Protein AF-A0A2D4EVX6-F1 (afdb_monomer_lite)

Organism: Micrurus corallinus (NCBI:txid54390)

InterPro domains:
  IPR003130 Dynamin GTPase effector [PF02212] (23-113)
  IPR003130 Dynamin GTPase effector [SM00302] (22-113)
  IPR020850 GTPase effector domain [PS51388] (27-116)

pLDDT: mean 83.35, std 14.14, range [38.81, 98.0]

Radius of gyration: 37.13 Å; chains: 1; bounding box: 70×33×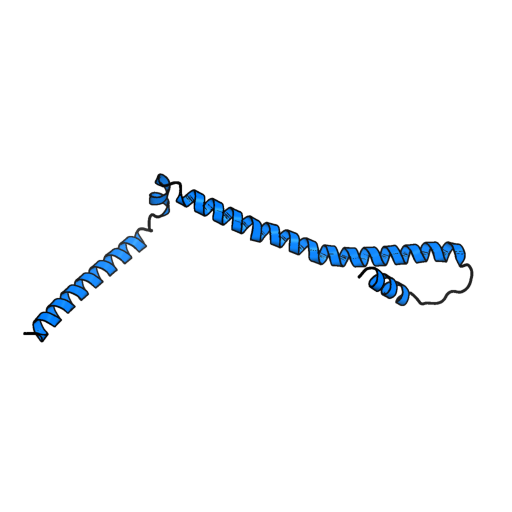103 Å

Secondary structure (DSSP, 8-state):
-HHHHHHHHHHH------S-HHHHHHHHHHHHHHHHHHHHHHHHHHHHHHHHHHIIIIIIHHHHHHHHHHHHTT-HHHHHHHT---HHHHHHHHHHHHHHHHHHHHHHHHHHHHT-

Sequence (116 aa):
IYSEDLTAVRQEDTFSDETGYTEECSVTEMLYHMAAYFKSVKVRLGTQIPLIIHLYMFKDFAERLQNEMMQLLQSGDELEDLFHEGRDVVSLRNSLKERIERLRKARQLLKKFLFK

Foldseek 3Di:
DLVVLLVVLVVVPPDDDDDDDDPVVVVVSVVSSVRSVVVVVVVVCVPVVVVVCCCCVPVVVVVVVVVVVVVVVVPVVCVCVVPDDDPVVVVVVVVVVVVVVVVVVVVVVVVVVVVD

Structure (mmCIF, N/CA/C/O backbone):
data_AF-A0A2D4EVX6-F1
#
_entry.id   AF-A0A2D4EVX6-F1
#
loop_
_atom_site.group_PDB
_atom_site.id
_atom_site.type_symbol
_atom_site.label_atom_id
_atom_site.label_alt_id
_atom_site.label_comp_id
_atom_site.label_asym_id
_atom_site.label_entity_id
_atom_site.label_seq_id
_atom_site.pdbx_PDB_ins_code
_atom_site.Cartn_x
_atom_site.Cartn_y
_atom_site.Cartn_z
_atom_site.occupancy
_atom_site.B_iso_or_equiv
_atom_site.auth_seq_id
_atom_site.auth_comp_id
_atom_site.auth_asym_id
_atom_site.auth_atom_id
_atom_site.pdbx_PDB_model_num
ATOM 1 N N . ILE A 1 1 ? 30.841 -0.052 -18.323 1.00 70.19 1 ILE A N 1
ATOM 2 C CA . ILE A 1 1 ? 29.754 -0.724 -19.077 1.00 70.19 1 ILE A CA 1
ATOM 3 C C . ILE A 1 1 ? 30.065 -0.776 -20.576 1.00 70.19 1 ILE A C 1
ATOM 5 O O . ILE A 1 1 ? 30.633 -1.770 -20.986 1.00 70.19 1 ILE A O 1
ATOM 9 N N . TYR A 1 2 ? 29.845 0.274 -21.387 1.00 76.81 2 TYR A N 1
ATOM 10 C CA . TYR A 1 2 ? 30.079 0.192 -22.850 1.00 76.81 2 TYR A CA 1
ATOM 11 C C . TYR A 1 2 ? 31.524 -0.168 -23.244 1.00 76.81 2 TYR A C 1
ATOM 13 O O . TYR A 1 2 ? 31.737 -1.046 -24.072 1.00 76.81 2 TYR A O 1
ATOM 21 N N . SER A 1 3 ? 32.523 0.468 -22.619 1.00 76.50 3 SER A N 1
ATOM 22 C CA . SER A 1 3 ? 33.935 0.169 -22.905 1.00 76.50 3 SER A CA 1
ATOM 23 C C . SER A 1 3 ? 34.342 -1.253 -22.507 1.00 76.50 3 SER A C 1
ATOM 25 O O . SER A 1 3 ? 35.227 -1.816 -23.137 1.00 76.50 3 SER A O 1
ATOM 27 N N . GLU A 1 4 ? 33.714 -1.815 -21.472 1.00 80.31 4 GLU A N 1
ATOM 28 C CA . GLU A 1 4 ? 33.989 -3.174 -20.983 1.00 80.31 4 GLU A CA 1
ATOM 29 C C . GLU A 1 4 ? 33.282 -4.210 -21.866 1.00 80.31 4 GLU A C 1
ATOM 31 O O . GLU A 1 4 ? 33.834 -5.262 -22.184 1.00 80.31 4 GLU A O 1
ATOM 36 N N . ASP A 1 5 ? 32.072 -3.882 -22.325 1.00 79.25 5 ASP A N 1
ATOM 37 C CA . ASP A 1 5 ? 31.315 -4.685 -23.278 1.00 79.25 5 ASP A CA 1
ATOM 38 C C . ASP A 1 5 ? 32.018 -4.752 -24.636 1.00 79.25 5 ASP A C 1
ATOM 40 O O . ASP A 1 5 ? 32.087 -5.827 -25.220 1.00 79.25 5 ASP A O 1
ATOM 44 N N . LEU A 1 6 ? 32.605 -3.649 -25.109 1.00 78.38 6 LEU A N 1
ATOM 45 C CA . LEU A 1 6 ? 33.368 -3.618 -26.358 1.00 78.38 6 LEU A CA 1
ATOM 46 C C . LEU A 1 6 ? 34.619 -4.504 -26.296 1.00 78.38 6 LEU A C 1
ATOM 48 O O . LEU A 1 6 ? 34.915 -5.220 -27.248 1.00 78.38 6 LEU A O 1
ATOM 52 N N . THR A 1 7 ? 35.336 -4.495 -25.169 1.00 77.75 7 THR A N 1
ATOM 53 C CA . THR A 1 7 ? 36.500 -5.372 -24.971 1.00 77.75 7 THR A CA 1
ATOM 54 C C . THR A 1 7 ? 36.113 -6.844 -24.849 1.00 77.75 7 THR A C 1
ATOM 56 O O . THR A 1 7 ? 36.869 -7.698 -25.298 1.00 77.75 7 THR A O 1
ATOM 59 N N . ALA A 1 8 ? 34.933 -7.140 -24.294 1.00 77.56 8 ALA A N 1
ATOM 60 C CA . ALA A 1 8 ? 34.431 -8.505 -24.171 1.00 77.56 8 ALA A CA 1
ATOM 61 C C . ALA A 1 8 ? 34.025 -9.094 -25.531 1.00 77.56 8 ALA A C 1
ATOM 63 O O . ALA A 1 8 ? 34.403 -10.217 -25.835 1.00 77.56 8 ALA A O 1
ATOM 64 N N . VAL A 1 9 ? 33.324 -8.325 -26.376 1.00 75.75 9 VAL A N 1
ATOM 65 C CA . VAL A 1 9 ? 32.906 -8.804 -27.709 1.00 75.75 9 VAL A CA 1
ATOM 66 C C . VAL A 1 9 ? 34.122 -9.026 -28.623 1.00 75.75 9 VAL A C 1
ATOM 68 O O . VAL A 1 9 ? 34.171 -10.009 -29.349 1.00 75.75 9 VAL A O 1
ATOM 71 N N . ARG A 1 10 ? 35.161 -8.183 -28.538 1.00 70.38 10 ARG A N 1
ATOM 72 C CA . ARG A 1 10 ? 36.403 -8.364 -29.321 1.00 70.38 10 ARG A CA 1
ATOM 73 C C . ARG A 1 10 ? 37.227 -9.590 -28.908 1.00 70.38 10 ARG A C 1
ATOM 75 O O . ARG A 1 10 ? 38.012 -10.078 -29.711 1.00 70.38 10 ARG A O 1
ATOM 82 N N . GLN A 1 11 ? 37.095 -10.059 -27.665 1.00 67.12 11 GLN A N 1
ATOM 83 C CA . GLN A 1 11 ? 37.796 -11.253 -27.171 1.00 67.12 11 GLN A CA 1
ATOM 84 C C . GLN A 1 11 ? 37.101 -12.566 -27.558 1.00 67.12 11 GLN A C 1
ATOM 86 O O . GLN A 1 11 ? 37.748 -13.609 -27.526 1.00 67.12 11 GLN A O 1
ATOM 91 N N . GLU A 1 12 ? 35.816 -12.533 -27.919 1.00 62.78 12 GLU A N 1
ATOM 92 C CA . GLU A 1 12 ? 35.064 -13.729 -28.326 1.00 62.78 12 GLU A CA 1
ATOM 93 C C . GLU A 1 12 ? 35.380 -14.169 -29.774 1.00 62.78 12 GLU A C 1
ATOM 95 O O . GLU A 1 12 ? 35.300 -15.360 -30.063 1.00 62.78 12 GLU A O 1
ATOM 100 N N . ASP A 1 13 ? 35.826 -13.251 -30.644 1.00 58.84 13 ASP A N 1
ATOM 101 C CA . ASP A 1 13 ? 36.012 -13.472 -32.093 1.00 58.84 13 ASP A CA 1
ATOM 102 C C . ASP A 1 13 ? 37.479 -13.636 -32.557 1.00 58.84 13 ASP A C 1
ATOM 104 O O . ASP A 1 13 ? 37.778 -13.536 -33.748 1.00 58.84 13 ASP A O 1
ATOM 108 N N . THR A 1 14 ? 38.439 -13.934 -31.670 1.00 49.19 14 THR A N 1
ATOM 109 C CA . THR A 1 14 ? 39.799 -14.311 -32.114 1.00 49.19 14 THR A CA 1
ATOM 110 C C . THR A 1 14 ? 39.817 -15.723 -32.714 1.00 49.19 14 THR A C 1
ATOM 112 O O . THR A 1 14 ? 40.315 -16.664 -32.095 1.00 49.19 14 THR A O 1
ATOM 115 N N . PHE A 1 15 ? 39.287 -15.878 -33.929 1.00 42.28 15 PHE A N 1
ATOM 116 C CA . PHE A 1 15 ? 39.588 -16.994 -34.820 1.00 42.28 15 PHE A CA 1
ATOM 117 C C . PHE A 1 15 ? 40.098 -16.451 -36.159 1.00 42.28 15 PHE A C 1
ATOM 119 O O . PHE A 1 15 ? 39.521 -15.547 -36.754 1.00 42.28 15 PHE A O 1
ATOM 126 N N . SER A 1 16 ? 41.246 -16.990 -36.557 1.00 55.19 16 SER A N 1
ATOM 127 C CA . SER A 1 16 ? 42.100 -16.616 -37.682 1.00 55.19 16 SER A CA 1
ATOM 128 C C . SER A 1 16 ? 41.368 -16.472 -39.013 1.00 55.19 16 SER A C 1
ATOM 130 O O . SER A 1 16 ? 40.744 -17.430 -39.464 1.00 55.19 16 SER A O 1
ATOM 132 N N . ASP A 1 17 ? 41.614 -15.367 -39.709 1.00 38.81 17 ASP A N 1
ATOM 133 C CA . ASP A 1 17 ? 41.926 -15.459 -41.130 1.00 38.81 17 ASP A CA 1
ATOM 134 C C . ASP A 1 17 ? 42.973 -14.400 -41.482 1.00 38.81 17 ASP A C 1
ATOM 136 O O . ASP A 1 17 ? 43.020 -13.345 -40.842 1.00 38.81 17 ASP A O 1
ATOM 140 N N . GLU A 1 18 ? 43.821 -14.709 -42.464 1.00 54.56 18 GLU A N 1
ATOM 141 C CA . GLU A 1 18 ? 44.826 -13.825 -43.059 1.00 54.56 18 GLU A CA 1
ATOM 142 C C . GLU A 1 18 ? 44.612 -13.768 -44.590 1.00 54.56 18 GLU A C 1
ATOM 144 O O . GLU A 1 18 ? 44.949 -14.722 -45.279 1.00 54.56 18 GLU A O 1
ATOM 149 N N . THR A 1 19 ? 44.030 -12.693 -45.144 1.00 46.41 19 THR A N 1
ATOM 150 C CA . THR A 1 19 ? 44.411 -11.856 -46.304 1.00 46.41 19 THR A CA 1
ATOM 151 C C . THR A 1 19 ? 43.236 -10.947 -46.764 1.00 46.41 19 THR A C 1
ATOM 153 O O . THR A 1 19 ? 42.262 -11.442 -47.311 1.00 46.41 19 THR A O 1
ATOM 156 N N . GLY A 1 20 ? 43.334 -9.604 -46.615 1.00 52.41 20 GLY A N 1
ATOM 157 C CA . GLY A 1 20 ? 42.418 -8.638 -47.290 1.00 52.41 20 GLY A CA 1
ATOM 158 C C . GLY A 1 20 ? 41.892 -7.398 -46.519 1.00 52.41 20 GLY A C 1
ATOM 159 O O . GLY A 1 20 ? 40.824 -6.888 -46.833 1.00 52.41 20 GLY A O 1
ATOM 160 N N . TYR A 1 21 ? 42.595 -6.891 -45.500 1.00 54.12 21 TYR A N 1
ATOM 161 C CA . TYR A 1 21 ? 41.936 -6.369 -44.287 1.00 54.12 21 TYR A CA 1
ATOM 162 C C . TYR A 1 21 ? 41.415 -4.927 -44.177 1.00 54.12 21 TYR A C 1
ATOM 164 O O . TYR A 1 21 ? 40.834 -4.630 -43.143 1.00 54.12 21 TYR A O 1
ATOM 172 N N . THR A 1 22 ? 41.573 -3.981 -45.102 1.00 53.25 22 THR A N 1
ATOM 173 C CA . THR A 1 22 ? 41.259 -2.574 -44.733 1.00 53.25 22 THR A CA 1
ATOM 174 C C . THR A 1 22 ? 39.767 -2.217 -44.712 1.00 53.25 22 THR A C 1
ATOM 176 O O . THR A 1 22 ? 39.336 -1.508 -43.804 1.00 53.25 22 THR A O 1
ATOM 179 N N . GLU A 1 23 ? 38.961 -2.704 -45.661 1.00 55.75 23 GLU A N 1
ATOM 180 C CA . GLU A 1 23 ? 37.510 -2.427 -45.679 1.00 55.75 23 GLU A CA 1
ATOM 181 C C . GLU A 1 23 ? 36.724 -3.390 -44.778 1.00 55.75 23 GLU A C 1
ATOM 183 O O . GLU A 1 23 ? 35.837 -2.958 -44.039 1.00 55.75 23 GLU A O 1
ATOM 188 N N . GLU A 1 24 ? 37.102 -4.670 -44.747 1.00 58.34 24 GLU A N 1
ATOM 189 C CA . GLU A 1 24 ? 36.478 -5.670 -43.871 1.00 58.34 24 GLU A CA 1
ATOM 190 C C . GLU A 1 24 ? 36.765 -5.400 -42.386 1.00 58.34 24 GLU A C 1
ATOM 192 O O . GLU A 1 24 ? 35.877 -5.576 -41.551 1.00 58.34 24 GLU A O 1
ATOM 197 N N . CYS A 1 25 ? 37.944 -4.866 -42.037 1.00 62.19 25 CYS A N 1
ATOM 198 C CA . CYS A 1 25 ? 38.255 -4.440 -40.665 1.00 62.19 25 CYS A CA 1
ATOM 199 C C . CYS A 1 25 ? 37.375 -3.259 -40.213 1.00 62.19 25 CYS A C 1
ATOM 201 O O . CYS A 1 25 ? 36.984 -3.182 -39.053 1.00 62.19 25 CYS A O 1
ATOM 203 N N . SER A 1 26 ? 36.977 -2.368 -41.129 1.00 78.69 26 SER A N 1
ATOM 204 C CA . SER A 1 26 ? 36.086 -1.240 -40.811 1.00 78.69 26 SER A CA 1
ATOM 205 C C . SER A 1 26 ? 34.651 -1.700 -40.527 1.00 78.69 26 SER A C 1
ATOM 207 O O . SER A 1 26 ? 34.027 -1.271 -39.552 1.00 78.69 26 SER A O 1
ATOM 209 N N . VAL A 1 27 ? 34.128 -2.620 -41.346 1.00 82.62 27 VAL A N 1
ATOM 210 C CA . VAL A 1 27 ? 32.777 -3.176 -41.166 1.00 82.62 27 VAL A CA 1
ATOM 211 C C . VAL A 1 27 ? 32.707 -4.067 -39.922 1.00 82.62 27 VAL A C 1
ATOM 213 O O . VAL A 1 27 ? 31.747 -3.971 -39.156 1.00 82.62 27 VAL A O 1
ATOM 216 N N . THR A 1 28 ? 33.731 -4.886 -39.672 1.00 83.00 28 THR A N 1
ATOM 217 C CA . THR A 1 28 ? 33.809 -5.736 -38.471 1.00 83.00 28 THR A CA 1
ATOM 218 C C . THR A 1 28 ? 33.977 -4.916 -37.190 1.00 83.00 28 THR A C 1
ATOM 220 O O . THR A 1 28 ? 33.286 -5.182 -36.208 1.00 83.00 28 THR A O 1
ATOM 223 N N . GLU A 1 29 ? 34.774 -3.842 -37.200 1.00 82.75 29 GLU A N 1
ATOM 224 C CA . GLU A 1 29 ? 34.864 -2.918 -36.059 1.00 82.75 29 GLU A CA 1
ATOM 225 C C . GLU A 1 29 ? 33.516 -2.240 -35.773 1.00 82.75 29 GLU A C 1
ATOM 227 O O . GLU A 1 29 ? 33.085 -2.145 -34.621 1.00 82.75 29 GLU A O 1
ATOM 232 N N . MET A 1 30 ? 32.785 -1.835 -36.816 1.00 87.69 30 MET A N 1
ATOM 233 C CA . MET A 1 30 ? 31.440 -1.280 -36.658 1.00 87.69 30 MET A CA 1
ATOM 234 C C . MET A 1 30 ? 30.461 -2.300 -36.051 1.00 87.69 30 MET A C 1
ATOM 236 O O . MET A 1 30 ? 29.667 -1.939 -35.176 1.00 87.69 30 MET A O 1
ATOM 240 N N . LEU A 1 31 ? 30.540 -3.570 -36.459 1.00 88.50 31 LEU A N 1
ATOM 241 C CA . LEU A 1 31 ? 29.758 -4.668 -35.880 1.00 88.50 31 LEU A CA 1
ATOM 242 C C . LEU A 1 31 ? 30.055 -4.854 -34.386 1.00 88.50 31 LEU A C 1
ATOM 244 O O . LEU A 1 31 ? 29.111 -4.949 -33.596 1.00 88.50 31 LEU A O 1
ATOM 248 N N . TYR A 1 32 ? 31.324 -4.805 -33.968 1.00 86.38 32 TYR A N 1
ATOM 249 C CA . TYR A 1 32 ? 31.696 -4.864 -32.549 1.00 86.38 32 TYR A CA 1
ATOM 250 C C . TYR A 1 32 ? 31.098 -3.709 -31.743 1.00 86.38 32 TYR A C 1
ATOM 252 O O . TYR A 1 32 ? 30.533 -3.919 -30.664 1.00 86.38 32 TYR A O 1
ATOM 260 N N . HIS A 1 33 ? 31.155 -2.490 -32.280 1.00 88.56 33 HIS A N 1
ATOM 261 C CA . HIS A 1 33 ? 30.553 -1.325 -31.637 1.00 88.56 33 HIS A CA 1
ATOM 262 C C . HIS A 1 33 ? 29.031 -1.437 -31.508 1.00 88.56 33 HIS A C 1
ATOM 264 O O . HIS A 1 33 ? 28.488 -1.067 -30.460 1.00 88.56 33 HIS A O 1
ATOM 270 N N . MET A 1 34 ? 28.345 -1.962 -32.530 1.00 89.94 34 MET A N 1
ATOM 271 C CA . MET A 1 34 ? 26.903 -2.213 -32.473 1.00 89.94 34 MET A CA 1
ATOM 272 C C . MET A 1 34 ? 26.567 -3.293 -31.442 1.00 89.94 34 MET A C 1
ATOM 274 O O . MET A 1 34 ? 25.680 -3.087 -30.613 1.00 89.94 34 MET A O 1
ATOM 278 N N . ALA A 1 35 ? 27.288 -4.415 -31.437 1.00 89.44 35 ALA A N 1
ATOM 279 C CA . ALA A 1 35 ? 27.071 -5.508 -30.493 1.00 89.44 35 ALA A CA 1
ATOM 280 C C . ALA A 1 35 ? 27.263 -5.055 -29.036 1.00 89.44 35 ALA A C 1
ATOM 282 O O . ALA A 1 35 ? 26.401 -5.297 -28.185 1.00 89.44 35 ALA A O 1
ATOM 283 N N . ALA A 1 36 ? 28.336 -4.309 -28.759 1.00 89.31 36 ALA A N 1
ATOM 284 C CA . ALA A 1 36 ? 28.586 -3.719 -27.447 1.00 89.31 36 ALA A CA 1
ATOM 285 C C . ALA A 1 36 ? 27.476 -2.736 -27.036 1.00 89.31 36 ALA A C 1
ATOM 287 O O . ALA A 1 36 ? 27.028 -2.735 -25.885 1.00 89.31 36 ALA A O 1
ATOM 288 N N . TYR A 1 37 ? 26.974 -1.935 -27.982 1.00 92.12 37 TYR A N 1
ATOM 289 C CA . TYR A 1 37 ? 25.869 -1.011 -27.730 1.00 92.12 37 TYR A CA 1
ATOM 290 C C . TYR A 1 37 ? 24.578 -1.761 -27.384 1.00 92.12 37 TYR A C 1
ATOM 292 O O . TYR A 1 37 ? 23.953 -1.464 -26.365 1.00 92.12 37 TYR A O 1
ATOM 300 N N . PHE A 1 38 ? 24.206 -2.777 -28.168 1.00 91.69 38 PHE A N 1
ATOM 301 C CA . PHE A 1 38 ? 23.024 -3.598 -27.902 1.00 91.69 38 PHE A CA 1
ATOM 302 C C . PHE A 1 38 ? 23.104 -4.311 -26.553 1.00 91.69 38 PHE A C 1
ATOM 304 O O . PHE A 1 38 ? 22.115 -4.337 -25.818 1.00 91.69 38 PHE A O 1
ATOM 311 N N . LYS A 1 39 ? 24.279 -4.833 -26.186 1.00 90.50 39 LYS A N 1
ATOM 312 C CA . LYS A 1 39 ? 24.512 -5.459 -24.880 1.00 90.50 39 LYS A CA 1
ATOM 313 C C . LYS A 1 39 ? 24.278 -4.471 -23.735 1.00 90.50 39 LYS A C 1
ATOM 315 O O . LYS A 1 39 ? 23.488 -4.748 -22.829 1.00 90.50 39 LYS A O 1
ATOM 320 N N . SER A 1 40 ? 24.870 -3.282 -23.827 1.00 88.44 40 SER A N 1
ATOM 321 C CA . SER A 1 40 ? 24.681 -2.203 -22.854 1.00 88.44 40 SER A CA 1
ATOM 322 C C . SER A 1 40 ? 23.220 -1.727 -22.766 1.00 88.44 40 SER A C 1
ATOM 324 O O . SER A 1 40 ? 22.706 -1.493 -21.668 1.00 88.44 40 SER A O 1
ATOM 326 N N . VAL A 1 41 ? 22.519 -1.604 -23.899 1.00 93.19 41 VAL A N 1
ATOM 327 C CA . VAL A 1 41 ? 21.098 -1.211 -23.938 1.00 93.19 41 VAL A CA 1
ATOM 328 C C . VAL A 1 41 ? 20.207 -2.292 -23.334 1.00 93.19 41 VAL A C 1
ATOM 330 O O . VAL A 1 41 ? 19.315 -1.964 -22.557 1.00 93.19 41 VAL A O 1
ATOM 333 N N . LYS A 1 42 ? 20.466 -3.573 -23.611 1.00 91.12 42 LYS A N 1
ATOM 334 C CA . LYS A 1 42 ? 19.706 -4.698 -23.049 1.00 91.12 42 LYS A CA 1
ATOM 335 C C . LYS A 1 42 ? 19.741 -4.695 -21.522 1.00 91.12 42 LYS A C 1
ATOM 337 O O . LYS A 1 42 ? 18.695 -4.809 -20.887 1.00 91.12 42 LYS A O 1
ATOM 342 N N . VAL A 1 43 ? 20.926 -4.514 -20.936 1.00 91.19 43 VAL A N 1
ATOM 343 C CA . VAL A 1 43 ? 21.086 -4.422 -19.476 1.00 91.19 43 VAL A CA 1
ATOM 344 C C . VAL A 1 43 ? 20.362 -3.191 -18.931 1.00 91.19 43 VAL A C 1
ATOM 346 O O . VAL A 1 43 ? 19.627 -3.299 -17.953 1.00 91.19 43 VAL A O 1
ATOM 349 N N . ARG A 1 44 ? 20.505 -2.033 -19.589 1.00 93.00 44 ARG A N 1
ATOM 350 C CA . ARG A 1 44 ? 19.850 -0.787 -19.167 1.00 93.00 44 ARG A CA 1
ATOM 351 C C . ARG A 1 44 ? 18.326 -0.867 -19.237 1.00 93.00 44 ARG A C 1
ATOM 353 O O . ARG A 1 44 ? 17.663 -0.395 -18.326 1.00 93.00 44 ARG A O 1
ATOM 360 N N . LEU A 1 45 ? 17.754 -1.457 -20.282 1.00 94.75 45 LEU A N 1
ATOM 361 C CA . LEU A 1 45 ? 16.304 -1.639 -20.387 1.00 94.75 45 LEU A CA 1
ATOM 362 C C . LEU A 1 45 ? 15.796 -2.644 -19.348 1.00 94.75 45 LEU A C 1
ATOM 364 O O . LEU A 1 45 ? 14.766 -2.398 -18.723 1.00 94.75 45 LEU A O 1
ATOM 368 N N . GLY A 1 46 ? 16.548 -3.723 -19.111 1.00 93.56 46 GLY A N 1
ATOM 369 C CA . GLY A 1 46 ? 16.225 -4.725 -18.095 1.00 93.56 46 GLY A CA 1
ATOM 370 C C . GLY A 1 46 ? 16.185 -4.172 -16.668 1.00 93.56 46 GLY A C 1
ATOM 371 O O . GLY A 1 46 ? 15.428 -4.681 -15.849 1.00 93.56 46 GLY A O 1
ATOM 372 N N . THR A 1 47 ? 16.944 -3.114 -16.369 1.00 92.25 47 THR A N 1
ATOM 373 C CA . THR A 1 47 ? 16.923 -2.449 -15.055 1.00 92.25 47 THR A CA 1
ATOM 374 C C . THR A 1 47 ? 15.971 -1.256 -15.008 1.00 92.25 47 THR A C 1
ATOM 376 O O . THR A 1 47 ? 15.230 -1.094 -14.039 1.00 92.25 47 THR A O 1
ATOM 379 N N . GLN A 1 48 ? 15.947 -0.430 -16.055 1.00 94.12 48 GLN A N 1
ATOM 380 C CA . GLN A 1 48 ? 15.197 0.824 -16.060 1.00 94.12 48 GLN A CA 1
ATOM 381 C C . GLN A 1 48 ? 13.685 0.605 -16.188 1.00 94.12 48 GLN A C 1
ATOM 383 O O . GLN A 1 48 ? 12.925 1.318 -15.537 1.00 94.12 48 GLN A O 1
ATOM 388 N N . ILE A 1 49 ? 13.229 -0.375 -16.982 1.00 93.38 49 ILE A N 1
ATOM 389 C CA . ILE A 1 49 ? 11.789 -0.631 -17.160 1.00 93.38 49 ILE A CA 1
ATOM 390 C C . ILE A 1 49 ? 11.140 -1.044 -15.826 1.00 93.38 49 ILE A C 1
ATOM 392 O O . ILE A 1 49 ? 10.175 -0.388 -15.429 1.00 93.38 49 ILE A O 1
ATOM 396 N N . PRO A 1 50 ? 11.666 -2.035 -15.074 1.00 93.44 50 PRO A N 1
ATOM 397 C CA . PRO A 1 50 ? 11.120 -2.366 -13.760 1.00 93.44 50 PRO A CA 1
ATOM 398 C C . PRO A 1 50 ? 11.171 -1.205 -12.764 1.00 93.44 50 PRO A C 1
ATOM 400 O O . PRO A 1 50 ? 10.228 -1.037 -11.998 1.00 93.44 50 PRO A O 1
ATOM 403 N N . LEU A 1 51 ? 12.225 -0.378 -12.783 1.00 94.19 51 LEU A N 1
ATOM 404 C CA . LEU A 1 51 ? 12.330 0.799 -11.909 1.00 94.19 51 LEU A CA 1
ATOM 405 C C . LEU A 1 51 ? 11.246 1.840 -12.205 1.00 94.19 51 LEU A C 1
ATOM 407 O O . LEU A 1 51 ? 10.633 2.360 -11.276 1.00 94.19 51 LEU A O 1
ATOM 411 N N . ILE A 1 52 ? 10.990 2.120 -13.484 1.00 93.50 52 ILE A N 1
ATOM 412 C CA . ILE A 1 52 ? 9.923 3.033 -13.909 1.00 93.50 52 ILE A CA 1
ATOM 413 C C . ILE A 1 52 ? 8.567 2.473 -13.481 1.00 93.50 52 ILE A C 1
ATOM 415 O O . ILE A 1 52 ? 7.791 3.181 -12.842 1.00 93.50 52 ILE A O 1
ATOM 419 N N . ILE A 1 53 ? 8.298 1.195 -13.768 1.00 91.69 53 ILE A N 1
ATOM 420 C CA . ILE A 1 53 ? 7.055 0.535 -13.351 1.00 91.69 53 ILE A CA 1
ATOM 421 C C . ILE A 1 53 ? 6.893 0.634 -11.833 1.00 91.69 53 ILE A C 1
ATOM 423 O O . ILE A 1 53 ? 5.827 1.011 -11.360 1.00 91.69 53 ILE A O 1
ATOM 427 N N . HIS A 1 54 ? 7.947 0.355 -11.064 1.00 89.06 54 HIS A N 1
ATOM 428 C CA . HIS A 1 54 ? 7.881 0.394 -9.610 1.00 89.06 54 HIS A CA 1
ATOM 429 C C . HIS A 1 54 ? 7.601 1.807 -9.077 1.00 89.06 54 HIS A C 1
ATOM 431 O O . HIS A 1 54 ? 6.750 1.990 -8.208 1.00 89.06 54 HIS A O 1
ATOM 437 N N . LEU A 1 55 ? 8.277 2.819 -9.623 1.00 90.56 55 LEU A N 1
ATOM 438 C CA . LEU A 1 55 ? 8.068 4.210 -9.234 1.00 90.56 55 LEU A CA 1
ATOM 439 C C . LEU A 1 55 ? 6.610 4.635 -9.460 1.00 90.56 55 LEU A C 1
ATOM 441 O O . LEU A 1 55 ? 5.951 5.084 -8.526 1.00 90.56 55 LEU A O 1
ATOM 445 N N . TYR A 1 56 ? 6.089 4.429 -10.668 1.00 85.88 56 TYR A N 1
ATOM 446 C CA . TYR A 1 56 ? 4.741 4.873 -11.019 1.00 85.88 56 TYR A CA 1
ATOM 447 C C . TYR A 1 56 ? 3.639 4.020 -10.379 1.00 85.88 56 TYR A C 1
ATOM 449 O O . TYR A 1 56 ? 2.632 4.554 -9.921 1.00 85.88 56 TYR A O 1
ATOM 457 N N . MET A 1 57 ? 3.800 2.696 -10.324 1.00 84.88 57 MET A N 1
ATOM 458 C CA . MET A 1 57 ? 2.753 1.821 -9.788 1.00 84.88 57 MET A CA 1
ATOM 459 C C . MET A 1 57 ? 2.669 1.836 -8.267 1.00 84.88 57 MET A C 1
ATOM 461 O O . MET A 1 57 ? 1.591 1.587 -7.742 1.00 84.88 57 MET A O 1
ATOM 465 N N . PHE A 1 58 ? 3.772 2.086 -7.557 1.00 84.88 58 PHE A N 1
ATOM 466 C CA . PHE A 1 58 ? 3.764 2.032 -6.094 1.00 84.88 58 PHE A CA 1
ATOM 467 C C . PHE A 1 58 ? 3.863 3.409 -5.465 1.00 84.88 58 PHE A C 1
ATOM 469 O O . PHE A 1 58 ? 3.035 3.730 -4.619 1.00 84.88 58 PHE A O 1
ATOM 476 N N . LYS A 1 59 ? 4.843 4.229 -5.856 1.00 86.06 59 LYS A N 1
ATOM 477 C CA . LYS A 1 59 ? 5.060 5.516 -5.189 1.00 86.06 59 LYS A CA 1
ATOM 478 C C . LYS A 1 59 ? 3.959 6.508 -5.546 1.00 86.06 59 LYS A C 1
ATOM 480 O O . LYS A 1 59 ? 3.279 6.996 -4.649 1.00 86.06 59 LYS A O 1
ATOM 485 N N . ASP A 1 60 ? 3.736 6.732 -6.838 1.00 88.19 60 ASP A N 1
ATOM 486 C CA . ASP A 1 60 ? 2.722 7.690 -7.286 1.00 88.19 60 ASP A CA 1
ATOM 487 C C . ASP A 1 60 ? 1.311 7.216 -6.926 1.00 88.19 60 ASP A C 1
ATOM 489 O O . ASP A 1 60 ? 0.453 8.020 -6.567 1.00 88.19 60 ASP A O 1
ATOM 493 N N . PHE A 1 61 ? 1.061 5.904 -6.985 1.00 89.25 61 PHE A N 1
ATOM 494 C CA . PHE A 1 61 ? -0.218 5.341 -6.561 1.00 89.25 61 PHE A CA 1
ATOM 495 C C . PHE A 1 61 ? -0.450 5.499 -5.057 1.00 89.25 61 PHE A C 1
ATOM 497 O O . PHE A 1 61 ? -1.537 5.910 -4.664 1.00 89.25 61 PHE A O 1
ATOM 504 N N . ALA A 1 62 ? 0.547 5.206 -4.215 1.00 89.50 62 ALA A N 1
ATOM 505 C CA . ALA A 1 62 ? 0.414 5.350 -2.767 1.00 89.50 62 ALA A CA 1
ATOM 506 C C . ALA A 1 62 ? 0.195 6.811 -2.360 1.00 89.50 62 ALA A C 1
ATOM 508 O O . ALA A 1 62 ? -0.661 7.085 -1.525 1.00 89.50 62 ALA A O 1
ATOM 509 N N . GLU A 1 63 ? 0.918 7.748 -2.979 1.00 93.12 63 GLU A N 1
ATOM 510 C CA . GLU A 1 63 ? 0.745 9.182 -2.731 1.00 93.12 63 GLU A CA 1
ATOM 511 C C . GLU A 1 63 ? -0.650 9.662 -3.149 1.00 93.12 63 GLU A C 1
ATOM 513 O O . GLU A 1 63 ? -1.335 10.340 -2.382 1.00 93.12 63 GLU A O 1
ATOM 518 N N . ARG A 1 64 ? -1.122 9.252 -4.334 1.00 93.62 64 ARG A N 1
ATOM 519 C CA . ARG A 1 64 ? -2.489 9.547 -4.785 1.00 93.62 64 ARG A CA 1
ATOM 520 C C . ARG A 1 64 ? -3.528 8.948 -3.850 1.00 93.62 64 ARG A C 1
ATOM 522 O O . ARG A 1 64 ? -4.426 9.661 -3.426 1.00 93.62 64 ARG A O 1
ATOM 529 N N . LEU A 1 65 ? -3.387 7.675 -3.489 1.00 93.56 65 LEU A N 1
ATOM 530 C CA . LEU A 1 65 ? -4.306 7.003 -2.575 1.00 93.56 65 LEU A CA 1
ATOM 531 C C . LEU A 1 65 ? -4.368 7.726 -1.228 1.00 93.56 65 LEU A C 1
ATOM 533 O O . LEU A 1 65 ? -5.456 7.971 -0.724 1.00 93.56 65 LEU A O 1
ATOM 537 N N . GLN A 1 66 ? -3.220 8.108 -0.666 1.00 93.31 66 GLN A N 1
ATOM 538 C CA . GLN A 1 66 ? -3.170 8.852 0.589 1.00 93.31 66 GLN A CA 1
ATOM 539 C C . GLN A 1 66 ? -3.884 10.205 0.475 1.00 93.31 66 GLN A C 1
ATOM 541 O O . GLN A 1 66 ? -4.642 10.570 1.374 1.00 93.31 66 GLN A O 1
ATOM 546 N N . ASN A 1 67 ? -3.678 10.932 -0.624 1.00 94.19 67 ASN A N 1
ATOM 547 C CA . ASN A 1 67 ? -4.346 12.210 -0.863 1.00 94.19 67 ASN A CA 1
ATOM 548 C C . ASN A 1 67 ? -5.864 12.050 -1.007 1.00 94.19 67 ASN A C 1
ATOM 550 O O . ASN A 1 67 ? -6.610 12.812 -0.399 1.00 94.19 67 ASN A O 1
ATOM 554 N N . GLU A 1 68 ? -6.326 11.045 -1.749 1.00 90.75 68 GLU A N 1
ATOM 555 C CA . GLU A 1 68 ? -7.756 10.754 -1.907 1.00 90.75 68 GLU A CA 1
ATOM 556 C C . GLU A 1 68 ? -8.393 10.303 -0.586 1.00 90.75 68 GLU A C 1
ATOM 558 O O . GLU A 1 68 ? -9.468 10.771 -0.224 1.00 90.75 68 GLU A O 1
ATOM 563 N N . MET A 1 69 ? -7.706 9.468 0.203 1.00 90.31 69 MET A N 1
ATOM 564 C CA . MET A 1 69 ? -8.164 9.103 1.548 1.00 90.31 69 MET A CA 1
ATOM 565 C C . MET A 1 69 ? -8.299 10.336 2.451 1.00 90.31 69 MET A C 1
ATOM 567 O O . MET A 1 69 ? -9.270 10.446 3.194 1.00 90.31 69 MET A O 1
ATOM 571 N N . MET A 1 70 ? -7.358 11.282 2.384 1.00 90.25 70 MET A N 1
ATOM 572 C CA . MET A 1 70 ? -7.446 12.533 3.143 1.00 90.25 70 MET A CA 1
ATOM 573 C C . MET A 1 70 ? -8.597 13.425 2.676 1.00 90.25 70 MET A C 1
ATOM 575 O O . MET A 1 70 ? -9.213 14.082 3.511 1.00 90.25 70 MET A O 1
ATOM 579 N N . GLN A 1 71 ? -8.899 13.453 1.376 1.00 88.69 71 GLN A N 1
ATOM 580 C CA . GLN A 1 71 ? -10.057 14.173 0.840 1.00 88.69 71 GLN A CA 1
ATOM 581 C C . GLN A 1 71 ? -11.376 13.530 1.289 1.00 88.69 71 GLN A C 1
ATOM 583 O O . GLN A 1 71 ? -12.280 14.241 1.719 1.00 88.69 71 GLN A O 1
ATOM 588 N N . LEU A 1 72 ? -11.458 12.198 1.298 1.00 86.50 72 LEU A N 1
ATOM 589 C CA . LEU A 1 72 ? -12.626 11.455 1.784 1.00 86.50 72 LEU A CA 1
ATOM 590 C C . LEU A 1 72 ? -12.919 11.716 3.271 1.00 86.50 72 LEU A C 1
ATOM 592 O O . LEU A 1 72 ? -14.069 11.746 3.694 1.00 86.50 72 LEU A O 1
ATOM 596 N N . LEU A 1 73 ? -11.883 11.941 4.083 1.00 85.12 73 LEU A N 1
ATOM 597 C CA . LEU A 1 73 ? -12.053 12.335 5.486 1.00 85.12 73 LEU A CA 1
ATOM 598 C C . LEU A 1 73 ? -12.542 13.789 5.651 1.00 85.12 73 LEU A C 1
ATOM 600 O O . LEU A 1 73 ? -13.010 14.144 6.731 1.00 85.12 73 LEU A O 1
ATOM 604 N N . GLN A 1 74 ? -12.411 14.641 4.627 1.00 83.06 74 GLN A N 1
ATOM 605 C CA . GLN A 1 74 ? -12.856 16.043 4.663 1.00 83.06 74 GLN A CA 1
ATOM 606 C C . GLN A 1 74 ? -14.332 16.204 4.279 1.00 83.06 74 GLN A C 1
ATOM 608 O O . GLN A 1 74 ? -14.967 17.166 4.716 1.00 83.06 74 GLN A O 1
ATOM 613 N N . SER A 1 75 ? -14.897 15.277 3.500 1.00 76.62 75 SER A N 1
ATOM 614 C CA . SER A 1 75 ? -16.331 15.217 3.194 1.00 76.62 75 SER A CA 1
ATOM 615 C C . SER A 1 75 ? -17.114 14.725 4.415 1.00 76.62 75 SER A C 1
ATOM 617 O O . SER A 1 75 ? -17.439 13.548 4.536 1.00 76.62 75 SER A O 1
ATOM 619 N N . GLY A 1 76 ? -17.373 15.637 5.356 1.00 65.31 76 GLY A N 1
ATOM 620 C CA . GLY A 1 76 ? -17.932 15.324 6.676 1.00 65.31 76 GLY A CA 1
ATOM 621 C C . GLY A 1 76 ? -19.315 14.664 6.672 1.00 65.31 76 GLY A C 1
ATOM 622 O O . GLY A 1 76 ? -19.576 13.845 7.548 1.00 65.31 76 GLY A O 1
ATOM 623 N N . ASP A 1 77 ? -20.168 14.960 5.688 1.00 67.56 77 ASP A N 1
ATOM 624 C CA . ASP A 1 77 ? -21.549 14.448 5.657 1.00 67.56 77 ASP A CA 1
ATOM 625 C C . ASP A 1 77 ? -21.633 12.973 5.219 1.00 67.56 77 ASP A C 1
ATOM 627 O O . ASP A 1 77 ? -22.490 12.238 5.695 1.00 67.56 77 ASP A O 1
ATOM 631 N N . GLU A 1 78 ? -20.715 12.502 4.370 1.00 70.19 78 GLU A N 1
ATOM 632 C CA . GLU A 1 78 ? -20.660 11.094 3.923 1.00 70.19 78 GLU A CA 1
ATOM 633 C C . GLU A 1 78 ? -19.842 10.208 4.880 1.00 70.19 78 GLU A C 1
ATOM 635 O O . GLU A 1 78 ? -19.795 8.981 4.756 1.00 70.19 78 GLU A O 1
ATOM 640 N N . LEU A 1 79 ? -19.176 10.831 5.854 1.00 74.75 79 LEU A N 1
ATOM 641 C CA . LEU A 1 79 ? -18.231 10.170 6.740 1.00 74.75 79 LEU A CA 1
ATOM 642 C C . LEU A 1 79 ? -18.929 9.315 7.805 1.00 74.75 79 LEU A C 1
ATOM 644 O O . LEU A 1 79 ? -18.432 8.244 8.158 1.00 74.75 79 LEU A O 1
ATOM 648 N N . GLU A 1 80 ? -20.088 9.761 8.299 1.00 74.94 80 GLU A N 1
ATOM 649 C CA . GLU A 1 80 ? -20.904 8.981 9.238 1.00 74.94 80 GLU A CA 1
ATOM 650 C C . GLU A 1 80 ? -21.449 7.704 8.584 1.00 74.94 80 GLU A C 1
ATOM 652 O O . GLU A 1 80 ? -21.392 6.634 9.196 1.00 74.94 80 GLU A O 1
ATOM 657 N N . ASP A 1 81 ? -21.866 7.795 7.318 1.00 78.06 81 ASP A N 1
ATOM 658 C CA . ASP A 1 81 ? -22.323 6.651 6.530 1.00 78.06 81 ASP A CA 1
ATOM 659 C C . ASP A 1 81 ? -21.178 5.673 6.227 1.00 78.06 81 ASP A C 1
ATOM 661 O O . ASP A 1 81 ? -21.345 4.455 6.344 1.00 78.06 81 ASP A O 1
ATOM 665 N N . LEU A 1 82 ? -19.988 6.185 5.893 1.00 79.31 82 LEU A N 1
ATOM 666 C CA . LEU A 1 82 ? -18.806 5.362 5.625 1.00 79.31 82 LEU A CA 1
ATOM 667 C C . LEU A 1 82 ? -18.293 4.637 6.879 1.00 79.31 82 LEU A C 1
ATOM 669 O O . LEU A 1 82 ? -17.838 3.494 6.798 1.00 79.31 82 LEU A O 1
ATOM 673 N N . PHE A 1 83 ? -18.365 5.285 8.044 1.00 79.69 83 PHE A N 1
ATOM 674 C CA . PHE A 1 83 ? -17.937 4.708 9.321 1.00 79.69 83 PHE A CA 1
ATOM 675 C C . PHE A 1 83 ? -19.037 3.949 10.065 1.00 79.69 83 PHE A C 1
ATOM 677 O O . PHE A 1 83 ? -18.840 3.559 11.223 1.00 79.69 83 PHE A O 1
ATOM 684 N N . HIS A 1 84 ? -20.175 3.674 9.426 1.00 84.00 84 HIS A N 1
ATOM 685 C CA . HIS A 1 84 ? -21.172 2.808 10.027 1.00 84.00 84 HIS A CA 1
ATOM 686 C C . HIS A 1 84 ? -20.628 1.386 10.219 1.00 84.00 84 HIS 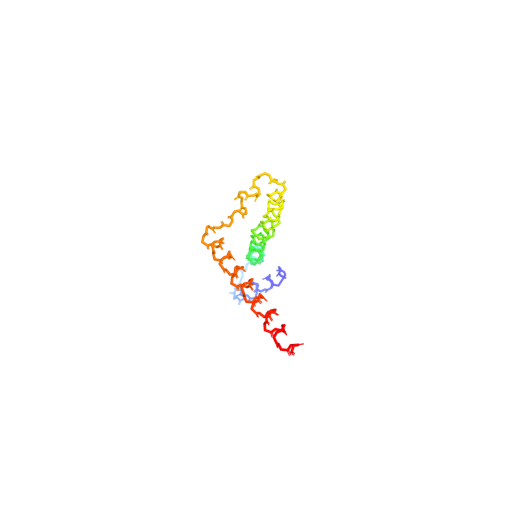A C 1
ATOM 688 O O . HIS A 1 84 ? -20.434 0.605 9.289 1.00 84.00 84 HIS A O 1
ATOM 694 N N . GLU A 1 85 ? -20.397 1.040 11.486 1.00 86.44 85 GLU A N 1
ATOM 695 C CA . GLU A 1 85 ? -20.046 -0.314 11.897 1.00 86.44 85 GLU A CA 1
ATOM 696 C C . GLU A 1 85 ? -21.132 -1.312 11.455 1.00 86.44 85 GLU A C 1
ATOM 698 O O . GLU A 1 85 ? -22.335 -1.067 11.588 1.00 86.44 85 GLU A O 1
ATOM 703 N N . GLY A 1 86 ? -20.711 -2.496 11.002 1.00 89.31 86 GLY A N 1
ATOM 704 C CA . GLY A 1 86 ? -21.637 -3.590 10.716 1.00 89.31 86 GLY A CA 1
ATOM 705 C C . GLY A 1 86 ? -22.465 -3.967 11.952 1.00 89.31 86 GLY A C 1
ATOM 706 O O . GLY A 1 86 ? -21.948 -4.015 13.070 1.00 89.31 86 GLY A O 1
ATOM 707 N N . ARG A 1 87 ? -23.756 -4.276 11.757 1.00 88.88 87 ARG A N 1
ATOM 708 C CA . ARG A 1 87 ? -24.710 -4.551 12.855 1.00 88.88 87 ARG A CA 1
ATOM 709 C C . ARG A 1 87 ? -24.213 -5.588 13.868 1.00 88.88 87 ARG A C 1
ATOM 711 O O . ARG A 1 87 ? -24.405 -5.401 15.070 1.00 88.88 87 ARG A O 1
ATOM 718 N N . ASP A 1 88 ? -23.544 -6.639 13.404 1.00 92.69 88 ASP A N 1
ATOM 719 C CA . ASP A 1 88 ? -23.020 -7.699 14.272 1.00 92.69 88 ASP A CA 1
ATOM 720 C C . ASP A 1 88 ? -21.904 -7.188 15.192 1.00 92.69 88 ASP A C 1
ATOM 722 O O . ASP A 1 88 ? -21.875 -7.507 16.383 1.00 92.69 88 ASP A O 1
ATOM 726 N N . VAL A 1 89 ? -21.029 -6.325 14.665 1.00 93.81 89 VAL A N 1
ATOM 727 C CA . VAL A 1 89 ? -19.945 -5.684 15.423 1.00 93.81 89 VAL A CA 1
ATOM 728 C C . VAL A 1 89 ? -20.525 -4.756 16.484 1.00 93.81 89 VAL A C 1
ATOM 730 O O . VAL A 1 89 ? -20.113 -4.816 17.644 1.00 93.81 89 VAL A O 1
ATOM 733 N N . VAL A 1 90 ? -21.542 -3.966 16.126 1.00 93.81 90 VAL A N 1
ATOM 734 C CA . VAL A 1 90 ? -22.241 -3.076 17.065 1.00 93.81 90 VAL A CA 1
ATOM 735 C C . VAL A 1 90 ? -22.876 -3.872 18.207 1.00 93.81 90 VAL A C 1
ATOM 737 O O . VAL A 1 90 ? -22.710 -3.515 19.377 1.00 93.81 90 VAL A O 1
ATOM 740 N N . SER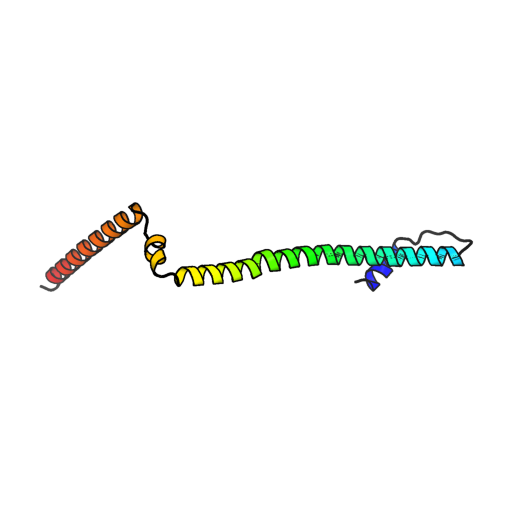 A 1 91 ? -23.577 -4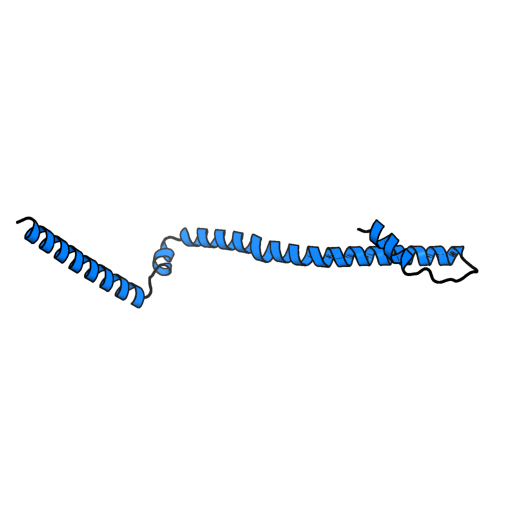.962 17.885 1.00 94.44 91 SER A N 1
ATOM 741 C CA . SER A 1 91 ? -24.221 -5.838 18.871 1.00 94.44 91 SER A CA 1
ATOM 742 C C . SER A 1 91 ? -23.198 -6.465 19.822 1.00 94.44 91 SER A C 1
ATOM 744 O O . SER A 1 91 ? -23.333 -6.376 21.049 1.00 94.44 91 SER A O 1
ATOM 746 N N . LEU A 1 92 ? -22.108 -7.011 19.272 1.00 96.38 92 LEU A N 1
ATOM 747 C CA . LEU A 1 92 ? -21.021 -7.588 20.057 1.00 96.38 92 LEU A CA 1
ATOM 748 C C . LEU A 1 92 ? -20.390 -6.541 20.983 1.00 96.38 92 LEU A C 1
ATOM 750 O O . LEU A 1 92 ? -20.271 -6.778 22.189 1.00 96.38 92 LEU A O 1
ATOM 754 N N . ARG A 1 93 ? -20.053 -5.361 20.452 1.00 95.62 93 ARG A N 1
ATOM 755 C CA . ARG A 1 93 ? -19.494 -4.233 21.211 1.00 95.62 93 ARG A CA 1
ATOM 756 C C . ARG A 1 93 ? -20.403 -3.832 22.370 1.00 95.62 93 ARG A C 1
ATOM 758 O O . ARG A 1 93 ? -19.915 -3.640 23.484 1.00 95.62 93 ARG A O 1
ATOM 765 N N . ASN A 1 94 ? -21.710 -3.734 22.137 1.00 96.62 94 ASN A N 1
ATOM 766 C CA . ASN A 1 94 ? -22.678 -3.377 23.173 1.00 96.62 94 ASN A CA 1
ATOM 767 C C . ASN A 1 94 ? -22.760 -4.458 24.262 1.00 96.62 94 ASN A C 1
ATOM 769 O O . ASN A 1 94 ? -22.658 -4.135 25.446 1.00 96.62 94 ASN A O 1
ATOM 773 N N . SER A 1 95 ? -22.821 -5.738 23.884 1.00 97.25 95 SER A N 1
ATOM 774 C CA . SER A 1 95 ? -22.857 -6.852 24.845 1.00 97.25 95 SER A CA 1
ATOM 775 C C . SER A 1 95 ? -21.606 -6.908 25.740 1.00 97.25 95 SER A C 1
ATOM 777 O O . SER A 1 95 ? -21.695 -7.148 26.950 1.00 97.25 95 SER A O 1
ATOM 779 N N . LEU A 1 96 ? -20.428 -6.628 25.168 1.00 97.38 96 LEU A N 1
ATOM 780 C CA . LEU A 1 96 ? -19.160 -6.572 25.893 1.00 97.38 96 LEU A CA 1
ATOM 781 C C . LEU A 1 96 ? -19.116 -5.371 26.840 1.00 97.38 96 LEU A C 1
ATOM 783 O O . LEU A 1 96 ? -18.744 -5.537 28.005 1.00 97.38 96 LEU A O 1
ATOM 787 N N . LYS A 1 97 ? -19.549 -4.189 26.381 1.00 97.38 97 LYS A N 1
ATOM 788 C CA . LYS A 1 97 ? -19.668 -2.987 27.224 1.00 97.38 97 LYS A CA 1
ATOM 789 C C . LYS A 1 97 ? -20.577 -3.239 28.427 1.00 97.38 97 LYS A C 1
ATOM 791 O O . LYS A 1 97 ? -20.185 -2.958 29.558 1.00 97.38 97 LYS A O 1
ATOM 796 N N . GLU A 1 98 ? -21.742 -3.848 28.218 1.00 97.81 98 GLU A N 1
ATOM 797 C CA . GLU A 1 98 ? -22.651 -4.205 29.312 1.00 97.81 98 GLU A CA 1
ATOM 798 C C . GLU A 1 98 ? -22.016 -5.176 30.307 1.00 97.81 98 GLU A C 1
ATOM 800 O O . GLU A 1 98 ? -22.145 -5.016 31.524 1.00 97.81 98 GLU A O 1
ATOM 805 N N . ARG A 1 99 ? -21.313 -6.197 29.808 1.00 97.44 99 ARG A N 1
ATOM 806 C CA . ARG A 1 99 ? -20.654 -7.186 30.663 1.00 97.44 99 ARG A CA 1
ATOM 807 C C . ARG A 1 99 ? -19.553 -6.550 31.509 1.00 97.44 99 ARG A C 1
ATOM 809 O O . ARG A 1 99 ? -19.464 -6.862 32.698 1.00 97.44 99 ARG A O 1
ATOM 816 N N . ILE A 1 100 ? -18.763 -5.645 30.931 1.00 98.00 100 ILE A N 1
ATOM 817 C CA . ILE A 1 100 ? -17.747 -4.870 31.654 1.00 98.00 100 ILE A CA 1
ATOM 818 C C . ILE A 1 100 ? -18.402 -4.028 32.749 1.00 98.00 100 ILE A C 1
ATOM 820 O O . ILE A 1 100 ? -17.946 -4.070 33.891 1.00 98.00 100 ILE A O 1
ATOM 824 N N . GLU A 1 101 ? -19.502 -3.333 32.455 1.00 97.81 101 GLU A N 1
ATOM 825 C CA . GLU A 1 101 ? -20.208 -2.533 33.461 1.00 97.81 101 GLU A CA 1
ATOM 826 C C . GLU A 1 101 ? -20.772 -3.386 34.603 1.00 97.81 101 GLU A C 1
ATOM 828 O O . GLU A 1 101 ? -20.641 -3.026 35.778 1.00 97.81 101 GLU A O 1
ATOM 833 N N . ARG A 1 102 ? -21.335 -4.564 34.301 1.00 97.62 102 ARG A N 1
ATOM 834 C CA . ARG A 1 102 ? -21.781 -5.513 35.336 1.00 97.62 102 ARG A CA 1
ATOM 835 C C . ARG A 1 102 ? -20.620 -5.974 36.220 1.00 97.62 102 ARG A C 1
ATOM 837 O O . ARG A 1 102 ? -20.741 -5.956 37.445 1.00 97.62 102 ARG A O 1
ATOM 844 N N . LEU A 1 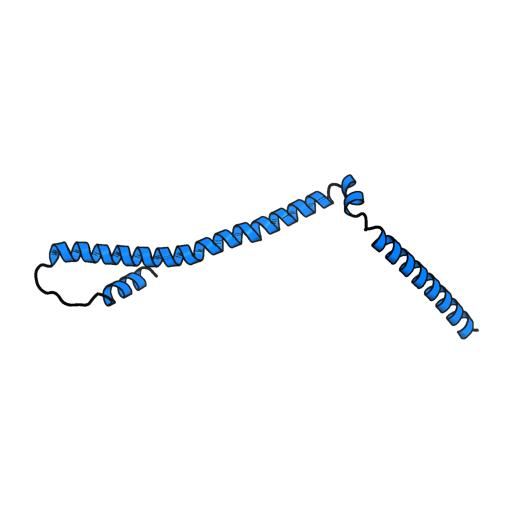103 ? -19.483 -6.331 35.622 1.00 97.69 103 LEU A N 1
ATOM 845 C CA . LEU A 1 103 ? -18.284 -6.740 36.361 1.00 97.69 103 LEU A CA 1
ATOM 846 C C . LEU A 1 103 ? -17.702 -5.594 37.198 1.00 97.69 103 LEU A C 1
ATOM 848 O O . LEU A 1 103 ? -17.295 -5.805 38.341 1.00 97.69 103 LEU A O 1
ATOM 852 N N . ARG A 1 104 ? -17.711 -4.367 36.671 1.00 97.25 104 ARG A N 1
ATOM 853 C CA . ARG A 1 104 ? -17.262 -3.162 37.378 1.00 97.25 104 ARG A CA 1
ATOM 854 C C . ARG A 1 104 ? -18.115 -2.901 38.618 1.00 97.25 104 ARG A C 1
ATOM 856 O O . ARG A 1 104 ? -17.559 -2.671 39.693 1.00 97.25 104 ARG A O 1
ATOM 863 N N . LYS A 1 105 ? -19.443 -3.008 38.498 1.00 96.31 105 LYS A N 1
ATOM 864 C CA . LYS A 1 105 ? -20.377 -2.909 39.634 1.00 96.31 105 LYS A CA 1
ATOM 865 C C . LYS A 1 105 ? -20.131 -4.013 40.663 1.00 96.31 105 LYS A C 1
ATOM 867 O O . LYS A 1 105 ? -19.997 -3.711 41.847 1.00 96.31 105 LYS A O 1
ATOM 872 N N . ALA A 1 106 ? -19.984 -5.265 40.228 1.00 96.56 106 ALA A N 1
ATOM 873 C CA . ALA A 1 106 ? -19.682 -6.384 41.124 1.00 96.56 106 ALA A CA 1
ATOM 874 C C . ALA A 1 106 ? -18.370 -6.164 41.894 1.00 96.56 106 ALA A C 1
ATOM 876 O O . ALA A 1 106 ? -18.325 -6.324 43.112 1.00 96.56 106 ALA A O 1
ATOM 877 N N . ARG A 1 107 ? -17.317 -5.691 41.217 1.00 95.56 107 ARG A N 1
ATOM 878 C CA . ARG A 1 107 ? -16.039 -5.344 41.853 1.00 95.56 107 ARG A CA 1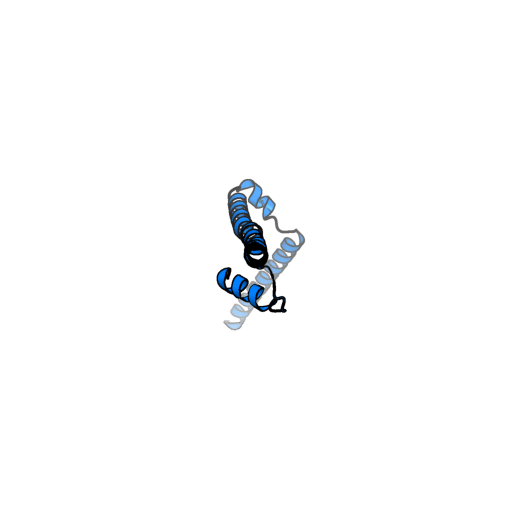
ATOM 879 C C . ARG A 1 107 ? -16.184 -4.228 42.889 1.00 95.56 107 ARG A C 1
ATOM 881 O O . ARG A 1 107 ? -15.548 -4.290 43.939 1.00 95.56 107 ARG A O 1
ATOM 888 N N . GLN A 1 108 ? -16.986 -3.201 42.609 1.00 95.31 108 GLN A N 1
ATOM 889 C CA . GLN A 1 108 ? -17.247 -2.125 43.570 1.00 95.31 108 GLN A CA 1
ATOM 890 C C . GLN A 1 108 ? -17.982 -2.640 44.811 1.00 95.31 108 GLN A C 1
ATOM 892 O O . GLN A 1 108 ? -17.636 -2.242 45.921 1.00 95.31 108 GLN A O 1
ATOM 897 N N . LEU A 1 109 ? -18.954 -3.538 44.638 1.00 94.75 109 LEU A N 1
ATOM 898 C CA . LEU A 1 109 ? -19.658 -4.179 45.750 1.00 94.75 109 LEU A CA 1
ATOM 899 C C . LEU A 1 109 ? -18.723 -5.068 46.576 1.00 94.75 109 LEU A C 1
ATOM 901 O O . LEU A 1 109 ? -18.714 -4.951 47.796 1.00 94.75 109 LEU A O 1
ATOM 905 N N . LEU A 1 110 ? -17.878 -5.871 45.924 1.00 94.69 110 LEU A N 1
ATOM 906 C CA . LEU A 1 110 ? -16.865 -6.688 46.599 1.00 94.69 110 LEU A CA 1
ATOM 907 C C . LEU A 1 110 ? -15.884 -5.832 47.401 1.00 94.69 110 LEU A C 1
ATOM 909 O O . LEU A 1 110 ? -15.609 -6.144 48.553 1.00 94.69 110 LEU A O 1
ATOM 913 N N . LYS A 1 111 ? -15.406 -4.711 46.843 1.00 93.00 111 LYS A N 1
ATOM 914 C CA . LYS A 1 111 ? -14.599 -3.749 47.609 1.00 93.00 111 LYS A CA 1
ATOM 915 C C . LYS A 1 111 ? -15.360 -3.237 48.833 1.00 93.00 111 LYS A C 1
ATOM 917 O O . LYS A 1 111 ? -14.819 -3.279 49.926 1.00 93.00 111 LYS A O 1
ATOM 922 N N . LYS A 1 112 ? -16.604 -2.778 48.675 1.00 91.06 112 LYS A N 1
ATOM 923 C CA . LYS A 1 112 ? -17.411 -2.278 49.805 1.00 91.06 112 LYS A CA 1
ATOM 924 C C . LYS A 1 112 ? -17.624 -3.333 50.893 1.00 91.06 112 LYS A C 1
ATOM 926 O O . LYS A 1 112 ? -17.685 -2.969 52.057 1.00 91.06 112 LYS A O 1
ATOM 931 N N . PHE A 1 113 ? -17.738 -4.604 50.513 1.00 89.94 113 PHE A N 1
ATOM 932 C CA . PHE A 1 113 ? -17.865 -5.714 51.452 1.00 89.94 113 PHE A CA 1
ATOM 933 C C . PHE A 1 113 ? -16.545 -6.042 52.165 1.00 89.94 113 PHE A C 1
ATOM 935 O O . PHE A 1 113 ? -16.571 -6.372 53.336 1.00 89.94 113 PHE A O 1
ATOM 942 N N . LEU A 1 114 ? -15.401 -5.932 51.481 1.00 84.38 114 LEU A N 1
ATOM 943 C CA . LEU A 1 114 ? -14.075 -6.221 52.048 1.00 84.38 114 LEU A CA 1
ATOM 944 C C . LEU A 1 114 ? -13.493 -5.084 52.910 1.00 84.38 114 LEU A C 1
ATOM 946 O O . LEU A 1 114 ? -12.587 -5.331 53.697 1.00 84.38 114 LEU A O 1
ATOM 950 N N . PHE A 1 115 ? -13.958 -3.844 52.728 1.00 66.25 115 PHE A N 1
ATOM 951 C CA . PHE A 1 115 ? -13.546 -2.670 53.518 1.00 66.25 115 PHE A CA 1
ATOM 952 C C . PHE A 1 115 ? -14.535 -2.317 54.647 1.00 66.25 115 PHE A C 1
ATOM 954 O O . PHE A 1 115 ? -14.402 -1.258 55.260 1.00 66.25 115 PHE A O 1
ATOM 961 N N . LYS A 1 116 ? -15.533 -3.171 54.892 1.00 52.56 116 LYS A N 1
ATOM 962 C CA . LYS A 1 116 ? -16.454 -3.101 56.028 1.00 52.56 116 LYS A CA 1
ATOM 963 C C . LYS A 1 116 ? -16.156 -4.261 56.969 1.00 52.56 116 LYS A C 1
ATOM 965 O O . LYS A 1 116 ? -16.291 -4.042 58.189 1.00 52.56 116 LYS A O 1
#